Protein AF-A0A9B0T302-F1 (afdb_monomer_lite)

pLDDT: mean 78.07, std 18.91, range [27.09, 95.44]

Structure (mmCIF, N/CA/C/O backbone):
data_AF-A0A9B0T302-F1
#
_entry.id   AF-A0A9B0T302-F1
#
loop_
_atom_site.group_PDB
_atom_site.id
_atom_site.type_symbol
_atom_site.label_atom_id
_atom_site.label_alt_id
_atom_site.label_comp_id
_atom_site.label_asym_id
_atom_site.label_entity_id
_atom_site.label_seq_id
_atom_site.pdbx_PDB_ins_code
_atom_site.Cartn_x
_atom_site.Cartn_y
_atom_site.Cartn_z
_atom_site.occupancy
_atom_site.B_iso_or_equiv
_atom_site.auth_seq_id
_atom_site.auth_comp_id
_atom_site.auth_asym_id
_atom_site.auth_atom_id
_atom_site.pdbx_PDB_model_num
ATOM 1 N N . MET A 1 1 ? 2.013 -23.401 -11.636 1.00 27.09 1 MET A N 1
ATOM 2 C CA . MET A 1 1 ? 2.740 -22.479 -10.740 1.00 27.09 1 MET A CA 1
ATOM 3 C C . MET A 1 1 ? 1.789 -21.328 -10.460 1.00 27.09 1 MET A C 1
ATOM 5 O O . MET A 1 1 ? 1.645 -20.457 -11.297 1.00 27.09 1 MET A O 1
ATOM 9 N N . ILE A 1 2 ? 1.013 -21.436 -9.381 1.00 27.58 2 ILE A N 1
ATOM 10 C CA . ILE A 1 2 ? -0.042 -20.486 -8.995 1.00 27.58 2 ILE A CA 1
ATOM 11 C C . ILE A 1 2 ? 0.584 -19.652 -7.875 1.00 27.58 2 ILE A C 1
ATOM 13 O O . ILE A 1 2 ? 0.649 -20.129 -6.748 1.00 27.58 2 ILE A O 1
ATOM 17 N N . LEU A 1 3 ? 1.224 -18.523 -8.196 1.00 34.91 3 LEU A N 1
ATOM 18 C CA . LEU A 1 3 ? 2.116 -17.840 -7.239 1.00 34.91 3 LEU A CA 1
ATOM 19 C C . LEU A 1 3 ? 2.148 -16.304 -7.339 1.00 34.91 3 LEU A C 1
ATOM 21 O O . LEU A 1 3 ? 2.992 -15.696 -6.678 1.00 34.91 3 LEU A O 1
ATOM 25 N N . GLU A 1 4 ? 1.275 -15.669 -8.124 1.00 47.22 4 GLU A N 1
ATOM 26 C CA . GLU A 1 4 ? 1.375 -14.220 -8.385 1.00 47.22 4 GLU A CA 1
ATOM 27 C C . GLU A 1 4 ? 0.351 -13.360 -7.624 1.00 47.22 4 GLU A C 1
ATOM 29 O O . GLU A 1 4 ? 0.734 -12.323 -7.093 1.00 47.22 4 GLU A O 1
ATOM 34 N N . GLU A 1 5 ? -0.889 -13.808 -7.416 1.00 45.28 5 GLU A N 1
ATOM 35 C CA . GLU A 1 5 ? -1.928 -12.934 -6.833 1.00 45.28 5 GLU A CA 1
ATOM 36 C C . GLU A 1 5 ? -1.889 -12.835 -5.293 1.00 45.28 5 GLU A C 1
ATOM 38 O O . GLU A 1 5 ? -2.179 -11.794 -4.709 1.00 45.28 5 GLU A O 1
ATOM 43 N N . SER A 1 6 ? -1.459 -13.890 -4.590 1.00 52.75 6 SER A N 1
ATOM 44 C CA . SER A 1 6 ? -1.508 -13.938 -3.118 1.00 52.75 6 SER A CA 1
ATOM 45 C C . SER A 1 6 ? -0.381 -13.175 -2.410 1.00 52.75 6 SER A C 1
ATOM 47 O O . SER A 1 6 ? -0.411 -13.039 -1.187 1.00 52.75 6 SER A O 1
ATOM 49 N N . LYS A 1 7 ? 0.645 -12.709 -3.138 1.00 62.97 7 LYS A N 1
ATOM 50 C CA . LYS A 1 7 ? 1.839 -12.069 -2.548 1.00 62.97 7 LYS A CA 1
ATOM 51 C C . LYS A 1 7 ? 1.608 -10.626 -2.105 1.00 62.97 7 LYS A C 1
ATOM 53 O O . LYS A 1 7 ? 2.353 -10.143 -1.255 1.00 62.97 7 LYS A O 1
ATOM 58 N N . PHE A 1 8 ? 0.594 -9.962 -2.653 1.00 67.56 8 PHE A N 1
ATOM 59 C CA . PHE A 1 8 ? 0.293 -8.561 -2.349 1.00 67.56 8 PHE A CA 1
ATOM 60 C C . PHE A 1 8 ? -0.920 -8.379 -1.438 1.00 67.56 8 PHE A C 1
ATOM 62 O O . PHE A 1 8 ? -1.203 -7.263 -1.014 1.00 67.56 8 PHE A O 1
ATOM 69 N N . ILE A 1 9 ? -1.587 -9.473 -1.058 1.00 77.12 9 ILE A N 1
ATOM 70 C CA . ILE A 1 9 ? -2.593 -9.450 0.004 1.00 77.12 9 ILE A CA 1
ATOM 71 C C . ILE A 1 9 ? -1.856 -9.324 1.338 1.00 77.12 9 ILE A C 1
ATOM 73 O O . ILE A 1 9 ? -1.475 -10.312 1.978 1.00 77.12 9 ILE A O 1
ATOM 77 N N . VAL A 1 10 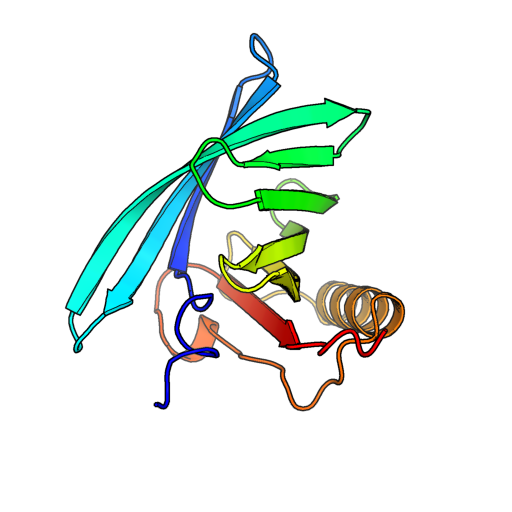? -1.630 -8.080 1.742 1.00 79.56 10 VAL A N 1
ATOM 78 C CA . VAL A 1 10 ? -1.059 -7.745 3.041 1.00 79.56 10 VAL A CA 1
ATOM 79 C C . VAL A 1 10 ? -2.156 -7.258 3.980 1.00 79.56 10 VAL A C 1
ATOM 81 O O . VAL A 1 10 ? -3.204 -6.785 3.562 1.00 79.56 10 VAL A O 1
ATOM 84 N N . TYR A 1 11 ? -1.918 -7.417 5.275 1.00 81.75 11 TYR A N 1
ATOM 85 C CA . TYR A 1 11 ? -2.794 -6.958 6.342 1.00 81.75 11 TYR A CA 1
ATOM 86 C C . TYR A 1 11 ? -2.028 -5.921 7.148 1.00 81.75 11 TYR A C 1
ATOM 88 O O . TYR A 1 11 ? -1.311 -6.251 8.102 1.00 81.75 11 TYR A O 1
ATOM 96 N N . MET A 1 12 ? -2.140 -4.669 6.726 1.00 84.81 12 MET A N 1
ATOM 97 C CA . MET A 1 12 ? -1.470 -3.526 7.314 1.00 84.81 12 MET A CA 1
ATOM 98 C C . MET A 1 12 ? -1.875 -3.377 8.779 1.00 84.81 12 MET A C 1
ATOM 100 O O . MET A 1 12 ? -3.017 -3.612 9.187 1.00 84.81 12 MET A O 1
ATOM 104 N N . ARG A 1 13 ? -0.891 -3.046 9.609 1.00 86.06 13 ARG A N 1
ATOM 105 C CA . ARG A 1 13 ? -1.063 -2.815 11.048 1.00 86.06 13 ARG A CA 1
ATOM 106 C C . ARG A 1 13 ? -0.563 -1.451 11.459 1.00 86.06 13 ARG A C 1
ATOM 108 O O . ARG A 1 13 ? -1.149 -0.828 12.335 1.00 86.06 13 ARG A O 1
ATOM 115 N N . LYS A 1 14 ? 0.537 -0.999 10.861 1.00 85.81 14 LYS A N 1
ATOM 116 C CA . LYS A 1 14 ? 1.096 0.316 11.152 1.00 85.81 14 LYS A CA 1
ATOM 117 C C . LYS A 1 14 ? 1.881 0.831 9.961 1.00 85.81 14 LYS A C 1
ATOM 119 O O . LYS A 1 14 ? 2.773 0.146 9.469 1.00 85.81 14 LYS A O 1
ATOM 124 N N . MET A 1 15 ? 1.601 2.072 9.591 1.00 87.94 15 MET A N 1
ATOM 125 C CA . MET A 1 15 ? 2.479 2.885 8.762 1.00 87.94 15 MET A CA 1
ATOM 126 C C . MET A 1 15 ? 3.042 4.005 9.627 1.00 87.94 15 MET A C 1
ATOM 128 O O . MET A 1 15 ? 2.311 4.634 10.391 1.00 87.94 15 MET A O 1
ATOM 132 N N . GLN A 1 16 ? 4.349 4.233 9.557 1.00 89.75 16 GLN A N 1
ATOM 133 C CA . GLN A 1 16 ? 4.987 5.312 10.305 1.00 89.75 16 GLN A CA 1
ATOM 134 C C . GLN A 1 16 ? 5.999 6.025 9.428 1.00 89.75 16 GLN A C 1
ATOM 136 O O . GLN A 1 16 ? 6.956 5.407 8.962 1.00 89.75 16 GLN A O 1
ATOM 141 N N . TYR A 1 17 ? 5.782 7.325 9.244 1.00 89.06 17 TYR A N 1
ATOM 142 C CA . TYR A 1 17 ? 6.695 8.213 8.545 1.00 89.06 17 TYR A CA 1
ATOM 143 C C . TYR A 1 17 ? 7.628 8.926 9.528 1.00 89.06 17 TYR A C 1
ATOM 145 O O . TYR A 1 17 ? 7.183 9.476 10.535 1.00 89.06 17 TYR A O 1
ATOM 153 N N . THR A 1 18 ? 8.914 8.958 9.197 1.00 90.00 18 THR A N 1
ATOM 154 C CA . THR A 1 18 ? 9.956 9.682 9.920 1.00 90.00 18 THR A CA 1
ATOM 155 C C . THR A 1 18 ? 10.499 10.780 9.012 1.00 90.00 18 THR A C 1
ATOM 157 O O . THR A 1 18 ? 11.186 10.513 8.025 1.00 90.00 18 THR A O 1
ATOM 160 N N . SER A 1 19 ? 10.196 12.037 9.342 1.00 85.19 19 SER A N 1
ATOM 161 C CA . SER A 1 19 ? 10.577 13.197 8.525 1.00 85.19 19 SER A CA 1
ATOM 162 C C . SER A 1 19 ? 12.086 13.429 8.468 1.00 85.19 19 SER A C 1
ATOM 164 O O . SER A 1 19 ? 12.590 13.794 7.412 1.00 85.19 19 SER A O 1
ATOM 166 N N . TYR A 1 20 ? 12.805 13.153 9.561 1.00 84.25 20 TYR A N 1
ATOM 167 C CA . TYR A 1 20 ? 14.253 13.367 9.676 1.00 84.25 20 TYR A CA 1
ATOM 168 C C . TYR A 1 20 ? 15.070 12.668 8.577 1.00 84.25 20 TYR A C 1
ATOM 170 O O . TYR A 1 20 ? 16.019 13.239 8.051 1.00 84.25 20 TYR A O 1
ATOM 178 N N . ASN A 1 21 ? 14.693 11.444 8.203 1.00 84.69 21 ASN A N 1
ATOM 179 C CA . ASN A 1 21 ? 15.379 10.650 7.178 1.00 84.69 21 ASN A CA 1
ATOM 180 C C . ASN A 1 21 ? 14.490 10.330 5.962 1.00 84.69 21 ASN A C 1
ATOM 182 O O . ASN A 1 21 ? 14.894 9.548 5.097 1.00 84.69 21 ASN A O 1
ATOM 186 N N . GLY A 1 22 ? 13.295 10.926 5.893 1.00 89.44 22 GLY A N 1
ATOM 187 C CA . GLY A 1 22 ? 12.334 10.725 4.813 1.00 89.44 22 GLY A CA 1
ATOM 188 C C . GLY A 1 22 ? 11.889 9.271 4.655 1.00 89.44 22 GLY A C 1
ATOM 189 O O . GLY A 1 22 ? 11.675 8.832 3.529 1.00 89.44 22 GLY A O 1
ATOM 190 N N . LEU A 1 23 ? 11.787 8.509 5.743 1.00 92.81 23 LEU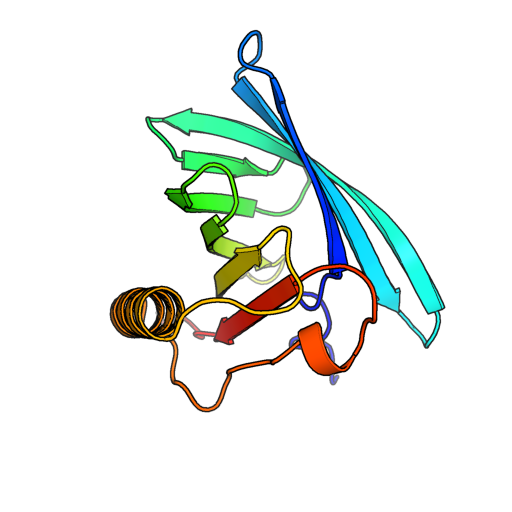 A N 1
ATOM 191 C CA . LEU A 1 23 ? 11.559 7.065 5.699 1.00 92.81 23 LEU A CA 1
ATOM 192 C C . LEU A 1 23 ? 10.130 6.716 6.137 1.00 92.81 23 LEU A C 1
ATOM 194 O O . LEU A 1 23 ? 9.660 7.218 7.153 1.00 92.81 23 LEU A O 1
ATOM 198 N N . ILE A 1 24 ? 9.447 5.839 5.401 1.00 91.44 24 ILE A N 1
ATOM 199 C CA . ILE A 1 24 ? 8.200 5.190 5.831 1.00 91.44 24 ILE A CA 1
ATOM 200 C C . ILE A 1 24 ? 8.517 3.748 6.208 1.00 91.44 24 ILE A C 1
ATOM 202 O O . ILE A 1 24 ? 9.169 3.037 5.446 1.00 91.44 24 ILE A O 1
ATOM 206 N N . SER A 1 25 ? 8.040 3.312 7.369 1.00 91.31 25 SER A N 1
ATOM 207 C CA . SER A 1 25 ? 7.995 1.898 7.743 1.00 91.31 25 SER A CA 1
ATOM 208 C C . SER A 1 25 ? 6.575 1.360 7.609 1.00 91.31 25 SER A C 1
ATOM 210 O O . SER A 1 25 ? 5.620 2.033 8.002 1.00 91.31 25 SER A O 1
ATOM 212 N N . PHE A 1 26 ? 6.459 0.147 7.080 1.00 89.38 26 PHE A N 1
ATOM 213 C CA . PHE A 1 26 ? 5.209 -0.588 6.936 1.00 89.38 26 PHE A CA 1
ATOM 214 C C . PHE A 1 26 ? 5.308 -1.856 7.773 1.00 89.38 26 PHE A C 1
ATOM 216 O O . PHE A 1 26 ? 6.206 -2.669 7.566 1.00 89.38 26 PHE A O 1
ATOM 223 N N . ASN A 1 27 ? 4.397 -2.028 8.721 1.00 87.94 27 ASN A N 1
ATOM 224 C CA . ASN A 1 27 ? 4.255 -3.241 9.515 1.00 87.94 27 ASN A CA 1
ATOM 225 C C . ASN A 1 27 ? 2.942 -3.908 9.130 1.00 87.94 27 ASN A C 1
ATOM 227 O O . ASN A 1 27 ? 1.875 -3.310 9.290 1.00 87.94 27 ASN A O 1
ATOM 231 N N . TYR A 1 28 ? 3.033 -5.133 8.631 1.00 86.00 28 TYR A N 1
ATOM 232 C CA . TYR A 1 28 ? 1.899 -5.877 8.107 1.00 86.00 28 TYR A CA 1
ATOM 233 C C . TYR A 1 28 ? 2.078 -7.379 8.331 1.00 86.00 28 TYR A C 1
ATOM 235 O O . TYR A 1 28 ? 3.179 -7.873 8.599 1.00 86.00 28 TYR A O 1
ATOM 243 N N . TYR A 1 29 ? 0.973 -8.107 8.213 1.00 85.12 29 TYR A N 1
ATOM 244 C CA . TYR A 1 29 ? 0.985 -9.559 8.068 1.00 85.12 29 TYR A CA 1
ATOM 245 C C . TYR A 1 29 ? 0.745 -9.940 6.614 1.00 85.12 29 TYR A C 1
ATOM 247 O O . TYR A 1 29 ? 0.115 -9.197 5.872 1.00 85.12 29 TYR A O 1
ATOM 255 N N . PHE A 1 30 ? 1.209 -11.112 6.217 1.00 82.31 30 PHE A N 1
ATOM 256 C CA . PHE A 1 30 ? 0.804 -11.769 4.978 1.00 82.31 30 PHE A CA 1
ATOM 257 C C . PHE A 1 30 ? 0.581 -13.250 5.282 1.00 82.31 30 PHE A C 1
ATOM 259 O O . PHE A 1 30 ? 1.145 -13.773 6.249 1.00 82.31 30 PHE A O 1
ATOM 266 N N . LYS A 1 31 ? -0.276 -13.913 4.504 1.00 78.56 31 LYS A N 1
ATOM 267 C CA . LYS A 1 31 ? -0.519 -15.350 4.662 1.00 78.56 31 LYS A CA 1
ATOM 268 C C . LYS A 1 31 ? 0.403 -16.134 3.738 1.00 78.56 31 LYS A C 1
ATOM 270 O 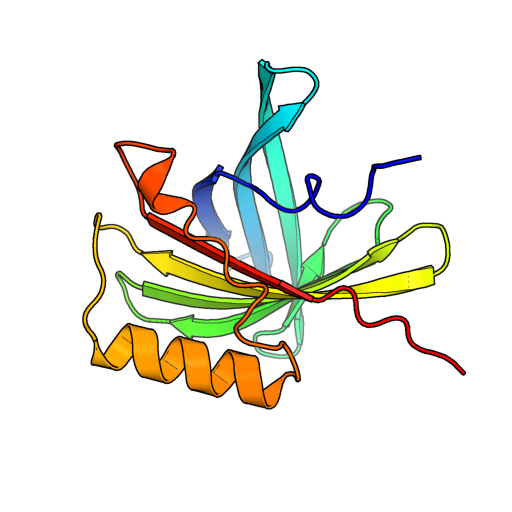O . LYS A 1 31 ? 0.444 -15.868 2.540 1.00 78.56 31 LYS A O 1
ATOM 275 N N . TYR A 1 32 ? 1.115 -17.105 4.291 1.00 79.81 32 TYR A N 1
ATOM 276 C CA . TYR A 1 32 ? 1.937 -18.047 3.542 1.00 79.81 32 TYR A CA 1
ATOM 277 C C . TYR A 1 32 ? 1.719 -19.438 4.120 1.00 79.81 32 TYR A C 1
ATOM 279 O O . TYR A 1 32 ? 1.857 -19.620 5.324 1.00 79.81 32 TYR A O 1
ATOM 287 N N . ASP A 1 33 ? 1.334 -20.386 3.267 1.00 83.75 33 ASP A N 1
ATOM 288 C CA . ASP A 1 33 ? 1.033 -21.766 3.668 1.00 83.75 33 ASP A CA 1
ATOM 289 C C . ASP A 1 33 ? 0.024 -21.866 4.835 1.00 83.75 33 ASP A C 1
ATOM 291 O O . ASP A 1 33 ? 0.195 -22.601 5.799 1.00 83.75 33 ASP A O 1
ATOM 295 N N . GLY A 1 34 ? -1.024 -21.034 4.789 1.00 80.38 34 GLY A N 1
ATOM 296 C CA . GLY A 1 34 ? -2.050 -20.960 5.838 1.00 80.38 34 GLY A CA 1
ATOM 297 C C . GLY A 1 34 ? -1.639 -20.198 7.106 1.00 80.38 34 GLY A C 1
ATOM 298 O O . GLY A 1 34 ? -2.510 -19.840 7.900 1.00 80.38 34 GLY A O 1
ATOM 299 N N . GLU A 1 35 ? -0.359 -19.865 7.275 1.00 82.38 35 GLU A N 1
ATOM 300 C CA . GLU A 1 35 ? 0.153 -19.150 8.444 1.00 82.38 35 GLU A CA 1
ATOM 301 C C . GLU A 1 35 ? 0.247 -17.635 8.222 1.00 82.38 35 GLU A C 1
ATOM 303 O O . GLU A 1 35 ? 0.625 -17.154 7.153 1.00 82.38 35 GLU A O 1
ATOM 308 N N . CYS A 1 36 ? -0.061 -16.856 9.263 1.00 84.44 36 CYS A N 1
ATOM 309 C CA . CYS A 1 36 ? 0.107 -15.403 9.260 1.00 84.44 36 CYS A CA 1
ATOM 310 C C . CYS A 1 36 ? 1.531 -15.028 9.685 1.00 84.44 36 CYS A C 1
ATOM 312 O O . CYS A 1 36 ? 1.880 -15.097 10.864 1.00 84.44 36 CYS A O 1
ATOM 314 N N . LEU A 1 37 ? 2.335 -14.539 8.745 1.00 84.88 37 LEU A N 1
ATOM 315 C CA . LEU A 1 37 ? 3.713 -14.128 8.994 1.00 84.88 37 LEU A CA 1
ATOM 316 C C . LEU A 1 37 ? 3.820 -12.605 9.088 1.00 84.88 37 LEU A C 1
ATOM 318 O O . LEU A 1 37 ? 3.325 -11.879 8.226 1.00 84.88 37 LEU A O 1
ATOM 322 N N . ARG A 1 38 ? 4.501 -12.102 10.125 1.00 88.06 38 ARG A N 1
ATOM 323 C CA . ARG A 1 38 ? 4.754 -10.661 10.296 1.00 88.06 38 ARG A CA 1
ATOM 324 C C . ARG A 1 38 ? 5.926 -10.198 9.429 1.00 88.06 38 ARG A C 1
ATOM 326 O O . ARG A 1 38 ? 6.960 -10.875 9.345 1.00 88.06 38 ARG A O 1
ATOM 333 N N . ARG A 1 39 ? 5.807 -9.004 8.847 1.00 87.62 39 ARG A N 1
ATOM 334 C CA . ARG A 1 39 ? 6.888 -8.307 8.138 1.00 87.62 39 ARG A CA 1
ATOM 335 C C . ARG A 1 39 ? 6.949 -6.841 8.522 1.00 87.62 39 ARG A C 1
ATOM 337 O O . ARG A 1 39 ? 5.954 -6.227 8.897 1.00 87.62 39 ARG A O 1
ATOM 344 N N . ILE A 1 40 ? 8.160 -6.308 8.425 1.00 88.75 40 ILE A N 1
ATOM 345 C CA . ILE A 1 40 ? 8.418 -4.877 8.453 1.00 88.75 40 ILE A CA 1
ATOM 346 C C . ILE A 1 40 ? 9.198 -4.562 7.183 1.00 88.75 40 ILE A C 1
ATOM 348 O O . ILE A 1 40 ? 10.252 -5.156 6.957 1.00 88.75 40 ILE A O 1
ATOM 352 N N . SER A 1 41 ? 8.672 -3.665 6.356 1.00 88.69 41 SER A N 1
ATOM 353 C CA . SER A 1 41 ? 9.387 -3.115 5.208 1.00 88.69 41 SER A CA 1
ATOM 354 C C . SER A 1 41 ? 9.586 -1.616 5.377 1.00 88.69 41 SER A C 1
ATOM 356 O O . SER A 1 41 ? 8.942 -0.963 6.204 1.00 88.69 41 SER A O 1
ATOM 358 N N . TYR A 1 42 ? 10.509 -1.072 4.595 1.00 90.06 42 TYR A N 1
ATOM 359 C CA . TYR A 1 42 ? 10.865 0.334 4.636 1.00 90.06 42 TYR A CA 1
ATOM 360 C C . TYR A 1 42 ? 10.876 0.898 3.222 1.00 90.06 42 TYR A C 1
ATOM 362 O O . TYR A 1 42 ? 11.295 0.215 2.289 1.00 90.06 42 TYR A O 1
ATOM 370 N N . ALA A 1 43 ? 10.462 2.151 3.070 1.00 91.50 43 ALA A N 1
ATOM 371 C CA . ALA A 1 43 ? 10.620 2.910 1.839 1.00 91.50 43 ALA A CA 1
ATOM 372 C C . ALA A 1 43 ? 11.204 4.289 2.146 1.00 91.50 43 ALA A C 1
ATOM 374 O O . ALA A 1 43 ? 10.868 4.911 3.155 1.00 91.50 43 ALA A O 1
ATOM 375 N N . LYS A 1 44 ? 12.088 4.774 1.277 1.00 93.44 44 LYS A N 1
ATOM 376 C CA . LYS A 1 44 ? 12.733 6.080 1.402 1.00 93.44 44 LYS A CA 1
ATOM 377 C C . LYS A 1 44 ? 12.150 7.048 0.386 1.00 93.44 44 LYS A C 1
ATOM 379 O O . LYS A 1 44 ? 11.970 6.697 -0.777 1.00 93.44 44 LYS A O 1
ATOM 384 N N . ARG A 1 45 ? 11.879 8.276 0.821 1.00 93.06 45 ARG A N 1
ATOM 385 C CA . ARG A 1 45 ? 11.437 9.365 -0.049 1.00 93.06 45 ARG A CA 1
ATOM 386 C C . ARG A 1 45 ? 12.495 9.609 -1.121 1.00 93.06 45 ARG A C 1
ATOM 388 O O . ARG A 1 45 ? 13.674 9.766 -0.804 1.00 93.06 45 ARG A O 1
ATOM 395 N N . HIS A 1 46 ? 12.053 9.649 -2.369 1.00 89.56 46 HIS A N 1
ATOM 396 C CA . HIS A 1 46 ? 12.890 9.961 -3.519 1.00 89.56 46 HIS A CA 1
ATOM 397 C C . HIS A 1 46 ? 12.663 11.409 -3.958 1.00 89.56 46 HIS A C 1
ATOM 399 O O . HIS A 1 46 ? 13.536 12.252 -3.778 1.00 89.56 46 HIS A O 1
ATOM 405 N N . THR A 1 47 ? 11.458 11.724 -4.439 1.00 88.06 47 THR A N 1
ATOM 406 C CA . THR A 1 47 ? 11.072 13.061 -4.918 1.00 88.06 47 THR A CA 1
ATOM 407 C C . THR A 1 47 ? 9.602 13.327 -4.617 1.00 88.06 47 THR A C 1
ATOM 409 O O . THR A 1 47 ? 8.764 12.455 -4.837 1.00 88.06 47 THR A O 1
ATOM 412 N N . GLY A 1 48 ? 9.258 14.525 -4.134 1.00 86.81 48 GLY A N 1
ATOM 413 C CA . GLY A 1 48 ? 7.870 14.857 -3.790 1.00 86.81 48 GLY A CA 1
ATOM 414 C C . GLY A 1 48 ? 7.272 13.851 -2.797 1.00 86.81 48 GLY A C 1
ATOM 415 O O . GLY A 1 48 ? 7.865 13.587 -1.749 1.00 86.81 48 GLY A O 1
ATOM 416 N N . ASN A 1 49 ? 6.114 13.280 -3.132 1.00 84.81 49 ASN A N 1
ATOM 417 C CA . ASN A 1 49 ? 5.426 12.211 -2.394 1.00 84.81 49 ASN A CA 1
ATOM 418 C C . ASN A 1 49 ? 5.774 10.790 -2.886 1.00 84.81 49 ASN A C 1
ATOM 420 O O . ASN A 1 49 ? 5.066 9.848 -2.548 1.00 84.81 49 ASN A O 1
ATOM 424 N N . TYR A 1 50 ? 6.835 10.615 -3.673 1.00 88.81 50 TYR A N 1
ATOM 425 C CA . TYR A 1 50 ? 7.252 9.312 -4.186 1.00 88.81 50 TYR A CA 1
ATOM 426 C C . TYR A 1 50 ? 8.290 8.648 -3.276 1.00 88.81 50 TYR A C 1
ATOM 428 O O . TYR A 1 50 ? 9.277 9.280 -2.880 1.00 88.81 50 TYR A O 1
ATOM 436 N N . PHE A 1 51 ? 8.088 7.367 -2.973 1.00 90.62 51 PHE A N 1
ATOM 437 C CA . PHE A 1 51 ? 8.946 6.565 -2.105 1.00 90.62 51 PHE A CA 1
ATOM 438 C C . PHE A 1 51 ? 9.427 5.305 -2.829 1.00 90.62 51 PHE A C 1
ATOM 440 O O . PHE A 1 51 ? 8.671 4.685 -3.571 1.00 90.62 51 PHE A O 1
ATOM 447 N N . ILE A 1 52 ? 10.678 4.913 -2.584 1.00 90.62 52 ILE A N 1
ATOM 448 C CA . ILE A 1 52 ? 11.300 3.703 -3.136 1.00 90.62 52 ILE A CA 1
ATOM 449 C C . ILE A 1 52 ? 11.558 2.727 -1.989 1.00 90.62 52 ILE A C 1
ATOM 451 O O . ILE A 1 52 ? 12.156 3.098 -0.975 1.00 90.62 52 ILE A O 1
ATOM 455 N N . GLY A 1 53 ? 11.093 1.491 -2.140 1.00 86.94 53 GLY A N 1
ATOM 456 C CA . GLY A 1 53 ? 11.313 0.404 -1.198 1.00 86.94 53 GLY A CA 1
ATOM 457 C C . GLY A 1 53 ? 12.798 0.106 -1.011 1.00 86.94 53 GLY A C 1
ATOM 458 O O . GLY A 1 53 ? 13.584 0.129 -1.953 1.00 86.94 53 GLY A O 1
ATOM 459 N N . ILE A 1 54 ? 13.185 -0.176 0.227 1.00 80.12 54 ILE A N 1
ATOM 460 C CA . ILE A 1 54 ? 14.541 -0.583 0.582 1.00 80.12 54 ILE A CA 1
ATOM 461 C C . ILE A 1 54 ? 14.583 -2.114 0.565 1.00 80.12 54 ILE A C 1
ATOM 463 O O . ILE A 1 54 ? 13.908 -2.760 1.368 1.00 80.12 54 ILE A O 1
ATOM 467 N N . GLY A 1 55 ? 15.365 -2.697 -0.342 1.00 72.44 55 GLY A N 1
ATOM 468 C CA . GLY A 1 55 ? 15.499 -4.147 -0.490 1.00 72.44 55 GLY A CA 1
ATOM 469 C C . GLY A 1 55 ? 15.954 -4.548 -1.892 1.00 72.44 55 GLY A C 1
ATOM 470 O O . GLY A 1 55 ? 16.389 -3.708 -2.672 1.00 72.44 55 GLY A O 1
ATOM 471 N N . THR A 1 56 ? 15.858 -5.841 -2.203 1.00 59.97 56 THR A N 1
ATOM 472 C CA . THR A 1 56 ? 16.269 -6.419 -3.498 1.00 59.97 56 THR A CA 1
ATOM 473 C C . THR A 1 56 ? 15.195 -6.340 -4.582 1.00 59.97 56 THR A C 1
ATOM 475 O O . THR A 1 56 ? 15.465 -6.689 -5.725 1.00 59.97 56 THR A O 1
ATOM 478 N N . LEU A 1 57 ? 13.977 -5.928 -4.228 1.00 67.06 57 LEU A N 1
ATOM 479 C CA . LEU A 1 57 ? 12.864 -5.757 -5.158 1.00 67.06 57 LEU A CA 1
ATOM 480 C C . LEU A 1 57 ? 12.625 -4.269 -5.405 1.00 67.06 57 LEU A C 1
ATOM 482 O O . LEU A 1 57 ? 12.643 -3.470 -4.464 1.00 67.06 57 LEU A O 1
ATOM 486 N N . ASN A 1 58 ? 12.356 -3.922 -6.662 1.00 80.19 58 ASN A N 1
ATOM 487 C CA . ASN A 1 58 ? 12.022 -2.560 -7.055 1.00 80.19 58 ASN A CA 1
ATOM 488 C C . ASN A 1 58 ? 10.557 -2.305 -6.713 1.00 80.19 58 ASN A C 1
ATOM 490 O O . ASN A 1 58 ? 9.648 -2.675 -7.453 1.00 80.19 58 ASN A O 1
ATOM 494 N N . ASN A 1 59 ? 10.350 -1.703 -5.548 1.00 86.56 59 ASN A N 1
ATOM 495 C CA . ASN A 1 59 ? 9.036 -1.333 -5.055 1.00 86.56 59 ASN A CA 1
ATOM 496 C C . ASN A 1 59 ? 8.928 0.179 -5.008 1.00 86.56 59 ASN A C 1
ATOM 498 O O . ASN A 1 59 ? 9.833 0.858 -4.519 1.00 86.56 59 ASN A O 1
ATOM 502 N N . TYR A 1 60 ? 7.798 0.699 -5.449 1.00 90.88 60 TYR A N 1
ATOM 503 C CA . TYR A 1 60 ? 7.513 2.118 -5.429 1.00 90.88 60 TYR A CA 1
ATOM 504 C C . TYR A 1 60 ? 6.187 2.361 -4.741 1.00 90.88 60 TYR A C 1
ATOM 506 O O . TYR A 1 60 ? 5.237 1.611 -4.935 1.00 90.88 60 TYR A O 1
ATOM 514 N N . PHE A 1 61 ? 6.128 3.413 -3.936 1.00 91.50 61 PHE A N 1
ATOM 515 C CA . PHE A 1 61 ? 4.946 3.773 -3.173 1.00 91.50 61 PHE A CA 1
ATOM 516 C C . PHE A 1 61 ? 4.655 5.260 -3.335 1.00 91.50 61 PHE A C 1
ATOM 518 O O . PHE A 1 61 ? 5.534 6.107 -3.145 1.00 91.50 61 PHE A O 1
ATOM 525 N N . LYS A 1 62 ? 3.410 5.579 -3.684 1.00 94.06 62 LYS A N 1
ATOM 526 C CA . LYS A 1 62 ? 2.942 6.942 -3.926 1.00 94.06 62 LYS A CA 1
ATOM 527 C C . LYS A 1 62 ? 1.574 7.144 -3.267 1.00 94.06 62 LYS A C 1
ATOM 529 O O . LYS A 1 62 ? 0.573 6.692 -3.820 1.00 94.06 62 LYS A O 1
ATOM 534 N N . PRO A 1 63 ? 1.493 7.864 -2.136 1.00 92.94 63 PRO A N 1
ATOM 535 C CA . PRO A 1 63 ? 0.220 8.348 -1.613 1.00 92.94 63 PRO A CA 1
ATOM 536 C C . PRO A 1 63 ? -0.433 9.284 -2.634 1.00 92.94 63 PRO A C 1
ATOM 538 O O . PRO A 1 63 ? 0.183 10.269 -3.046 1.00 92.94 63 PRO A O 1
ATOM 541 N N . MET A 1 64 ? -1.656 8.972 -3.051 1.00 93.75 64 MET A N 1
ATOM 542 C CA . MET A 1 64 ? -2.442 9.764 -4.005 1.00 93.75 64 MET A CA 1
ATOM 543 C C . MET A 1 64 ? -3.432 10.679 -3.284 1.00 93.75 64 MET A C 1
ATOM 545 O O . MET A 1 64 ? -3.593 11.831 -3.673 1.00 93.75 64 MET A O 1
ATOM 549 N N . TYR A 1 65 ? -4.011 10.186 -2.190 1.00 93.50 65 TYR A N 1
ATOM 550 C CA . TYR A 1 65 ? -4.895 10.924 -1.296 1.00 93.50 65 TYR A CA 1
ATOM 551 C C . TYR A 1 65 ? -4.597 10.529 0.150 1.00 93.50 65 TYR A C 1
ATOM 553 O O . TYR A 1 65 ? -4.298 9.366 0.427 1.00 93.50 65 TYR A O 1
ATOM 561 N N . MET A 1 66 ? -4.646 11.487 1.075 1.00 91.19 66 MET A N 1
ATOM 562 C CA . MET A 1 66 ? -4.391 11.225 2.489 1.00 91.19 66 MET A CA 1
ATOM 563 C C . MET A 1 66 ? -5.100 12.247 3.376 1.00 91.19 66 MET A C 1
ATOM 565 O O . MET A 1 66 ? -4.955 13.454 3.181 1.00 91.19 66 MET A O 1
ATOM 569 N N . THR A 1 67 ? -5.800 11.745 4.384 1.00 91.12 67 THR A N 1
ATOM 570 C CA . THR A 1 67 ? -6.304 12.498 5.536 1.00 91.12 67 THR A CA 1
ATOM 571 C C . THR A 1 67 ? -5.696 11.924 6.814 1.00 91.12 67 THR A C 1
ATOM 573 O O . THR A 1 67 ? -4.786 11.095 6.769 1.00 91.12 67 THR A O 1
ATOM 576 N N . GLU A 1 68 ? -6.180 12.367 7.972 1.00 87.06 68 GLU A N 1
ATOM 577 C CA . GLU A 1 68 ? -5.805 11.761 9.245 1.00 87.06 68 GLU A CA 1
ATOM 578 C C . GLU A 1 68 ? -6.234 10.284 9.343 1.00 87.06 68 GLU A C 1
ATOM 580 O O . GLU A 1 68 ? -5.522 9.497 9.969 1.00 87.06 68 GLU A O 1
ATOM 585 N N . ASP A 1 69 ? -7.342 9.896 8.702 1.00 87.06 69 ASP A N 1
ATOM 586 C CA . ASP A 1 69 ? -7.983 8.589 8.906 1.00 87.06 69 ASP A CA 1
ATOM 587 C C . ASP A 1 69 ? -7.982 7.682 7.678 1.00 87.06 69 ASP A C 1
ATOM 589 O O . ASP A 1 69 ? -8.195 6.478 7.823 1.00 87.06 69 ASP A O 1
ATOM 593 N N . VAL A 1 70 ? -7.724 8.237 6.491 1.00 90.44 70 VAL A N 1
ATOM 594 C CA . VAL A 1 70 ? -7.792 7.530 5.209 1.00 90.44 70 VAL A CA 1
ATOM 595 C C . VAL A 1 70 ? -6.544 7.797 4.375 1.00 90.44 70 VAL A C 1
ATOM 597 O O . VAL A 1 70 ? -6.037 8.917 4.327 1.00 90.44 70 VAL A O 1
ATOM 600 N N . MET A 1 71 ? -6.079 6.781 3.653 1.00 92.31 71 MET A N 1
ATOM 601 C CA . MET A 1 71 ? -5.056 6.916 2.622 1.00 92.31 71 MET A CA 1
ATOM 602 C C . MET A 1 71 ? -5.425 6.089 1.395 1.00 92.31 71 MET A C 1
ATOM 604 O O . MET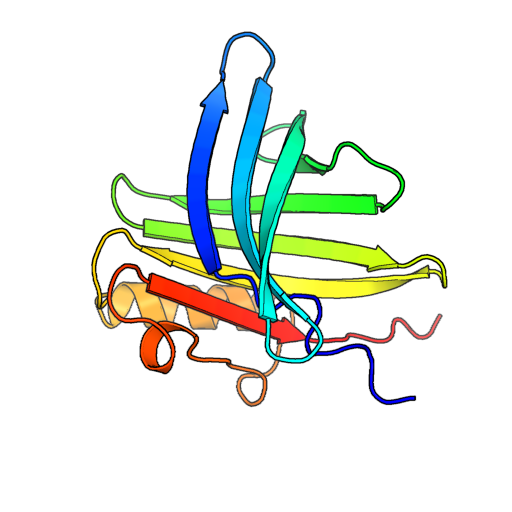 A 1 71 ? -5.724 4.908 1.524 1.00 92.31 71 MET A O 1
ATOM 608 N N . ILE A 1 72 ? -5.317 6.691 0.211 1.00 93.44 72 ILE A N 1
ATOM 609 C CA . ILE A 1 72 ? -5.302 5.972 -1.066 1.00 93.44 72 ILE A CA 1
ATOM 610 C C . ILE A 1 72 ? -3.888 6.064 -1.625 1.00 93.44 72 ILE A C 1
ATOM 612 O O . ILE A 1 72 ? -3.332 7.163 -1.738 1.00 93.44 72 ILE A O 1
ATOM 616 N N . ALA A 1 73 ? -3.295 4.932 -1.980 1.00 92.12 73 ALA A N 1
ATOM 617 C CA . ALA A 1 73 ? -1.934 4.870 -2.487 1.00 92.12 73 ALA A CA 1
ATOM 618 C C . ALA A 1 73 ? -1.824 3.990 -3.731 1.00 92.12 73 ALA A C 1
ATOM 620 O O . ALA A 1 73 ? -2.584 3.046 -3.912 1.00 92.12 73 ALA A O 1
ATOM 621 N N . LEU A 1 74 ? -0.844 4.315 -4.571 1.00 91.75 74 LEU A N 1
ATOM 622 C CA . LEU A 1 74 ? -0.364 3.455 -5.641 1.00 91.75 74 LEU A CA 1
ATOM 623 C C . LEU A 1 74 ? 0.922 2.773 -5.180 1.00 91.75 74 LEU A C 1
ATOM 625 O O . LEU A 1 74 ? 1.876 3.438 -4.761 1.00 91.75 74 LEU A O 1
ATOM 629 N N . TYR A 1 75 ? 0.948 1.458 -5.313 1.00 88.44 75 TYR A N 1
ATOM 630 C CA . TYR A 1 75 ? 2.114 0.618 -5.158 1.00 88.44 75 TYR A CA 1
ATOM 631 C C . TYR A 1 75 ? 2.471 -0.012 -6.505 1.00 88.44 75 TYR A C 1
ATOM 633 O O . TYR A 1 75 ? 1.614 -0.553 -7.201 1.00 88.44 75 TYR A O 1
ATOM 641 N N . ILE A 1 76 ? 3.741 0.086 -6.886 1.00 89.31 76 ILE A N 1
ATOM 642 C CA . ILE A 1 76 ? 4.266 -0.491 -8.125 1.00 89.31 76 ILE A CA 1
ATOM 643 C C . ILE A 1 76 ? 5.369 -1.463 -7.733 1.00 89.31 76 ILE A C 1
ATOM 645 O O . ILE A 1 76 ? 6.339 -1.065 -7.083 1.00 89.31 76 ILE A O 1
ATOM 649 N N . ASN A 1 77 ? 5.229 -2.723 -8.122 1.00 85.62 77 ASN A N 1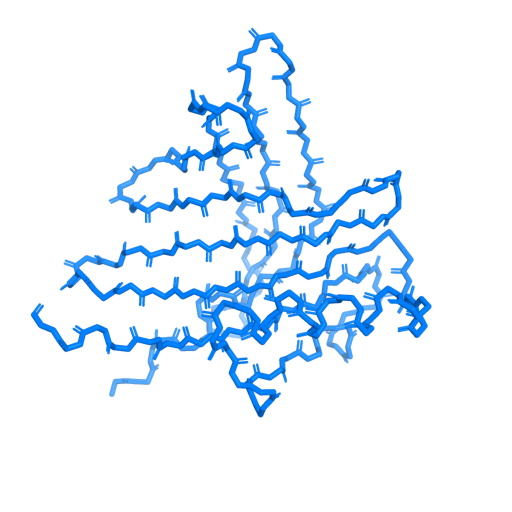
ATOM 650 C CA . ASN A 1 77 ? 6.254 -3.741 -7.930 1.00 85.62 77 ASN A CA 1
ATOM 651 C C . ASN A 1 77 ? 6.813 -4.164 -9.282 1.00 85.62 77 ASN A C 1
ATOM 653 O O . ASN A 1 77 ? 6.046 -4.419 -10.202 1.00 85.62 77 ASN A O 1
ATOM 657 N N . VAL A 1 78 ? 8.134 -4.283 -9.373 1.00 84.62 78 VAL A N 1
ATOM 658 C CA . VAL A 1 78 ? 8.790 -5.020 -10.453 1.00 84.62 78 VAL A CA 1
ATOM 659 C C . VAL A 1 78 ? 9.422 -6.262 -9.843 1.00 84.62 78 VAL A C 1
ATOM 661 O O . VAL A 1 78 ? 10.244 -6.159 -8.921 1.00 84.62 78 VAL A O 1
ATOM 664 N N . ASP A 1 79 ? 9.003 -7.432 -10.314 1.00 79.62 79 ASP A N 1
ATOM 665 C CA . ASP A 1 79 ? 9.526 -8.704 -9.830 1.00 79.62 79 ASP A CA 1
ATOM 666 C C . ASP A 1 79 ? 10.903 -9.036 -10.431 1.00 79.62 79 ASP A C 1
ATOM 668 O O . ASP A 1 79 ? 11.489 -8.275 -11.205 1.00 79.62 79 ASP A O 1
ATOM 672 N N . VAL A 1 80 ? 11.459 -10.187 -10.046 1.00 81.00 80 VAL A N 1
ATOM 673 C CA . VAL A 1 80 ? 12.791 -10.611 -10.507 1.00 81.00 80 VAL A CA 1
ATOM 674 C C . VAL A 1 80 ? 12.809 -11.033 -11.982 1.00 81.00 80 VAL A C 1
ATOM 676 O O . VAL A 1 80 ? 13.886 -11.156 -12.560 1.00 81.00 80 VAL A O 1
ATOM 679 N N . GLN A 1 81 ? 11.640 -11.259 -12.587 1.00 82.94 81 GLN A N 1
ATOM 680 C CA . GLN A 1 81 ? 11.457 -11.516 -14.014 1.00 82.94 81 GLN A CA 1
ATOM 681 C C . GLN A 1 81 ? 11.232 -10.220 -14.813 1.00 82.94 81 GLN A C 1
ATOM 683 O O . GLN A 1 81 ? 11.195 -10.270 -16.042 1.00 82.94 81 GLN A O 1
ATOM 688 N N . GLY A 1 82 ? 11.120 -9.069 -14.143 1.00 82.19 82 GLY A N 1
ATOM 689 C CA . GLY A 1 82 ? 10.846 -7.777 -14.767 1.00 82.19 82 GLY A CA 1
ATOM 690 C C . GLY A 1 82 ? 9.359 -7.502 -15.002 1.00 82.19 82 GLY A C 1
ATOM 691 O O . GLY A 1 82 ? 9.027 -6.495 -15.627 1.00 82.19 82 GLY A O 1
ATOM 692 N N . VAL A 1 83 ? 8.454 -8.354 -14.509 1.00 82.94 83 VAL A N 1
ATOM 693 C CA . VAL A 1 83 ? 7.010 -8.116 -14.609 1.00 82.94 83 VAL A CA 1
ATOM 694 C C . VAL A 1 83 ? 6.639 -6.984 -13.660 1.00 82.94 83 VAL A C 1
ATOM 696 O O . VAL A 1 83 ? 6.968 -7.014 -12.474 1.00 82.94 83 VAL A O 1
ATOM 699 N N . THR A 1 84 ? 5.950 -5.976 -14.194 1.00 85.44 84 THR A N 1
ATOM 700 C CA . THR A 1 84 ? 5.470 -4.831 -13.418 1.00 85.44 84 THR A CA 1
ATOM 701 C C . THR A 1 84 ? 4.024 -5.062 -12.989 1.00 85.44 84 THR A C 1
ATOM 703 O O . THR A 1 84 ? 3.168 -5.330 -13.821 1.00 85.44 84 THR A O 1
ATOM 706 N N . SER A 1 85 ? 3.741 -4.941 -11.696 1.00 84.94 85 SER A N 1
ATOM 707 C CA . SER A 1 85 ? 2.385 -4.985 -11.137 1.00 84.94 85 SER A CA 1
ATOM 708 C C . SER A 1 85 ? 2.007 -3.622 -10.570 1.00 84.94 85 SER A C 1
ATOM 710 O O . SER A 1 85 ? 2.800 -3.011 -9.845 1.00 84.94 85 SER A O 1
ATOM 712 N N . TYR A 1 86 ? 0.789 -3.172 -10.873 1.00 88.19 86 TYR A N 1
ATOM 713 C CA . TYR A 1 86 ? 0.206 -1.941 -10.346 1.00 88.19 86 TYR A CA 1
ATOM 714 C C . TYR A 1 86 ? -0.875 -2.303 -9.335 1.00 88.19 86 TYR A C 1
ATOM 716 O O . TYR A 1 86 ? -1.724 -3.157 -9.583 1.00 88.19 86 TYR A O 1
ATOM 724 N N . ILE A 1 87 ? -0.820 -1.674 -8.166 1.00 86.56 87 ILE A N 1
ATOM 725 C CA . ILE A 1 87 ? -1.685 -2.011 -7.039 1.00 86.56 87 ILE A CA 1
ATOM 726 C C . ILE A 1 87 ? -2.167 -0.711 -6.420 1.00 86.56 87 ILE A C 1
ATOM 728 O O . ILE A 1 87 ? -1.358 0.115 -5.998 1.00 86.56 87 ILE A O 1
ATOM 732 N N . THR A 1 88 ? -3.476 -0.510 -6.366 1.00 90.12 88 THR A N 1
ATOM 733 C CA . THR A 1 88 ? -4.067 0.620 -5.654 1.00 90.12 88 THR A CA 1
ATOM 734 C C . THR A 1 88 ? -4.636 0.135 -4.333 1.00 90.12 88 THR A C 1
ATOM 736 O O . THR A 1 88 ? -5.393 -0.831 -4.263 1.00 90.12 88 THR A O 1
ATOM 739 N N . GLU A 1 89 ? -4.288 0.815 -3.251 1.00 88.94 89 GLU A N 1
ATOM 740 C CA . GLU A 1 89 ? -4.685 0.418 -1.902 1.00 88.94 89 GLU A CA 1
ATOM 741 C C . GLU A 1 89 ? -5.405 1.563 -1.204 1.00 88.94 89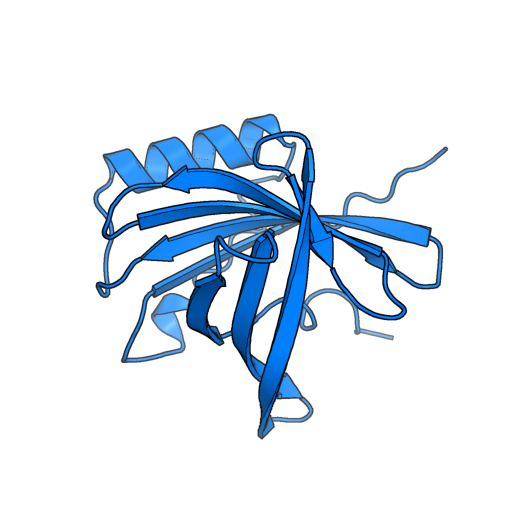 GLU A C 1
ATOM 743 O O . GLU A 1 89 ? -4.955 2.709 -1.252 1.00 88.94 89 GLU A O 1
ATOM 748 N N . LEU A 1 90 ? -6.509 1.234 -0.539 1.00 90.62 90 LEU A N 1
ATOM 749 C CA . LEU A 1 90 ? -7.265 2.116 0.333 1.00 90.62 90 LEU A CA 1
ATOM 750 C C . LEU A 1 90 ? -7.129 1.616 1.775 1.00 90.62 90 LEU A C 1
ATOM 752 O O . LEU A 1 90 ? -7.632 0.559 2.158 1.00 90.62 90 LEU A O 1
ATOM 756 N N . PHE A 1 91 ? -6.436 2.404 2.586 1.00 88.00 91 PHE A N 1
ATOM 757 C CA . PHE A 1 91 ? -6.261 2.187 4.015 1.00 88.00 91 PHE A CA 1
ATOM 758 C C . PHE A 1 91 ? -7.190 3.110 4.796 1.00 88.00 91 PHE A C 1
ATOM 760 O O . PHE A 1 91 ? -7.277 4.298 4.480 1.00 88.00 91 PHE A O 1
ATOM 767 N N . ALA A 1 92 ? -7.813 2.596 5.855 1.00 87.06 92 ALA A N 1
ATOM 768 C CA . ALA A 1 92 ? -8.542 3.426 6.807 1.00 87.06 92 ALA A CA 1
ATOM 769 C C . ALA A 1 92 ? -8.339 2.943 8.248 1.00 87.06 92 ALA A C 1
ATOM 771 O O . ALA A 1 92 ? -8.089 1.761 8.491 1.00 87.06 92 ALA A O 1
ATOM 772 N N . LYS A 1 93 ? -8.433 3.863 9.216 1.00 82.19 93 LYS A N 1
ATOM 773 C CA . LYS A 1 93 ? -8.363 3.512 10.646 1.00 82.19 93 LYS A CA 1
ATOM 774 C C . LYS A 1 93 ? -9.606 2.773 11.144 1.00 82.19 93 LYS A C 1
ATOM 776 O O . LYS A 1 93 ? -9.492 1.963 12.061 1.00 82.19 93 LYS A O 1
ATOM 781 N N . GLU A 1 94 ? -10.771 3.073 10.575 1.00 80.88 94 GLU A N 1
ATOM 782 C CA . GLU A 1 94 ? -12.042 2.440 10.944 1.00 80.88 94 GLU A CA 1
ATOM 783 C C . GLU A 1 94 ? -12.270 1.117 10.195 1.00 80.88 94 GLU A C 1
ATOM 785 O O . GLU A 1 94 ? -11.368 0.625 9.518 1.00 80.88 94 GLU A O 1
ATOM 790 N N . THR A 1 95 ? -13.458 0.517 10.353 1.00 74.00 95 THR A N 1
ATOM 791 C CA . THR A 1 95 ? -13.905 -0.723 9.684 1.00 74.00 95 THR A CA 1
ATOM 792 C C . THR A 1 95 ? -14.780 -0.490 8.443 1.00 74.00 95 THR A C 1
ATOM 794 O O . THR A 1 95 ? -15.046 -1.439 7.708 1.00 74.00 95 THR A O 1
ATOM 797 N N . SER A 1 96 ? -15.179 0.758 8.166 1.00 78.88 96 SER A N 1
ATOM 798 C CA . SER A 1 96 ? -15.812 1.199 6.909 1.00 78.88 96 SER A CA 1
ATOM 799 C C . SER A 1 96 ? -15.254 2.549 6.425 1.00 78.88 96 SER A C 1
ATOM 801 O O . SER A 1 96 ? -14.679 3.297 7.211 1.00 78.88 96 SER A O 1
ATOM 803 N N . VAL A 1 97 ? -15.460 2.880 5.147 1.00 84.12 97 VAL A N 1
ATOM 804 C CA . VAL A 1 97 ? -15.254 4.230 4.583 1.00 84.12 97 VAL A CA 1
ATOM 805 C C . VAL A 1 97 ? -16.576 4.775 4.036 1.00 84.12 97 VAL A C 1
ATOM 807 O O . VAL A 1 97 ? -17.506 4.006 3.795 1.00 84.12 97 VAL A O 1
ATOM 810 N N . SER A 1 98 ? -16.673 6.090 3.826 1.00 90.88 98 SER A N 1
ATOM 811 C CA . SER A 1 98 ? -17.824 6.676 3.132 1.00 90.88 98 SER A CA 1
ATOM 812 C C . SER A 1 98 ? -17.855 6.266 1.656 1.00 90.88 98 SER A C 1
ATOM 814 O O . SER A 1 98 ? -16.819 5.955 1.063 1.00 90.88 98 SER A O 1
ATOM 816 N N . GLN A 1 99 ? -19.042 6.326 1.044 1.00 93.06 99 GLN A N 1
ATOM 817 C CA . GLN A 1 99 ? -19.197 6.074 -0.392 1.00 93.06 99 GLN A CA 1
ATOM 818 C C . GLN A 1 99 ? -18.344 7.037 -1.230 1.00 93.06 99 GLN A C 1
ATOM 820 O O . GLN A 1 99 ? -17.700 6.605 -2.170 1.00 93.06 99 GLN A O 1
ATOM 825 N N . GLU A 1 100 ? -18.255 8.311 -0.838 1.00 95.00 100 GLU A N 1
ATOM 826 C CA . GLU A 1 100 ? -17.424 9.316 -1.519 1.00 95.00 100 GLU A CA 1
ATOM 827 C C . GLU A 1 100 ? -15.939 8.918 -1.569 1.00 95.00 100 GLU A C 1
ATOM 829 O O . GLU A 1 100 ? -15.292 9.018 -2.611 1.00 95.00 100 GLU A O 1
ATOM 834 N N . VAL A 1 101 ? -15.392 8.423 -0.453 1.00 92.75 101 VAL A N 1
ATOM 835 C CA . VAL A 1 101 ? -14.002 7.947 -0.395 1.00 92.75 101 VAL A CA 1
ATOM 836 C C . VAL A 1 101 ? -13.812 6.708 -1.265 1.00 92.75 101 VAL A C 1
ATOM 838 O O . VAL A 1 101 ? -12.784 6.577 -1.933 1.00 92.75 101 VAL A O 1
ATOM 841 N N . PHE A 1 102 ? -14.789 5.802 -1.258 1.00 92.31 102 PHE A N 1
ATOM 842 C CA . PHE A 1 102 ? -14.753 4.609 -2.093 1.00 92.31 102 PHE A CA 1
ATOM 843 C C . PHE A 1 102 ? -14.820 4.958 -3.586 1.00 92.31 102 PHE A C 1
ATOM 845 O O . PHE A 1 102 ? -14.003 4.464 -4.357 1.00 92.31 102 PHE A O 1
ATOM 852 N N . ASP A 1 103 ? -15.708 5.863 -3.993 1.00 95.25 103 ASP A N 1
ATOM 853 C CA . ASP A 1 103 ? -15.831 6.311 -5.383 1.00 95.25 103 ASP A CA 1
ATOM 854 C C . ASP A 1 103 ? -14.534 6.977 -5.860 1.00 95.25 103 ASP A C 1
ATOM 856 O O . ASP A 1 103 ? -14.024 6.645 -6.929 1.00 95.25 103 ASP A O 1
ATOM 860 N N . MET A 1 104 ? -13.922 7.821 -5.023 1.00 95.38 104 MET A N 1
ATOM 861 C CA . MET A 1 104 ? -12.609 8.408 -5.302 1.00 95.38 104 MET A CA 1
ATOM 862 C C . MET A 1 104 ? -11.514 7.340 -5.461 1.00 95.38 104 MET A C 1
ATOM 864 O O . MET A 1 104 ? -10.641 7.461 -6.321 1.00 95.38 104 MET A O 1
ATOM 868 N N . TYR A 1 105 ? -11.543 6.280 -4.652 1.00 93.06 105 TYR A N 1
ATOM 869 C CA . TYR A 1 105 ? -10.628 5.149 -4.797 1.00 93.06 105 TYR A CA 1
ATOM 870 C C . TYR A 1 105 ? -10.835 4.390 -6.111 1.00 93.06 105 TYR A C 1
ATOM 872 O O . TYR A 1 105 ? -9.851 4.083 -6.795 1.00 93.06 105 TYR A O 1
ATOM 880 N N . MET A 1 106 ? -12.087 4.141 -6.497 1.00 93.50 106 MET A N 1
ATOM 881 C CA . MET A 1 106 ? -12.416 3.535 -7.788 1.00 93.50 106 MET A CA 1
ATOM 882 C C . MET A 1 106 ? -11.940 4.419 -8.945 1.00 93.50 106 MET A C 1
ATOM 884 O O . MET A 1 106 ? -11.319 3.919 -9.879 1.00 93.50 106 MET A O 1
ATOM 888 N N . ASP A 1 107 ? -12.127 5.736 -8.858 1.00 95.44 107 ASP A N 1
ATOM 889 C CA . ASP A 1 107 ? -11.669 6.682 -9.879 1.00 95.44 107 ASP A CA 1
ATOM 890 C C . ASP A 1 107 ? -10.148 6.691 -10.036 1.00 95.44 107 ASP A C 1
ATOM 892 O O . ASP A 1 107 ? -9.646 6.624 -11.161 1.00 95.44 107 ASP A O 1
ATOM 896 N N . TYR A 1 108 ? -9.392 6.712 -8.933 1.00 93.50 108 TYR A N 1
ATOM 897 C CA . TYR A 1 108 ? -7.934 6.581 -9.000 1.00 93.50 108 TYR A CA 1
ATOM 898 C C . TYR A 1 108 ? -7.502 5.244 -9.603 1.00 93.50 108 TYR A C 1
ATOM 900 O O . TYR A 1 108 ? -6.542 5.191 -10.368 1.00 93.50 108 TYR A O 1
ATOM 908 N N . THR A 1 109 ? -8.213 4.169 -9.278 1.00 89.50 109 THR A N 1
ATOM 909 C CA . THR A 1 109 ? -7.912 2.821 -9.771 1.00 89.50 109 THR A CA 1
ATOM 910 C C . THR A 1 109 ? -8.137 2.715 -11.279 1.00 89.50 109 THR A C 1
ATOM 912 O O . THR A 1 109 ? -7.236 2.280 -11.999 1.00 89.50 109 THR A O 1
ATOM 915 N N . ARG A 1 110 ? -9.256 3.253 -11.783 1.00 92.81 110 ARG A N 1
ATOM 916 C CA . ARG A 1 110 ? -9.543 3.360 -13.224 1.00 92.81 110 ARG A CA 1
ATOM 917 C C . ARG A 1 110 ? -8.494 4.190 -13.964 1.00 92.81 110 ARG A C 1
ATOM 919 O O . ARG A 1 110 ? -8.090 3.822 -15.060 1.00 92.81 110 ARG A O 1
ATOM 926 N N . GLN A 1 111 ? -8.016 5.287 -13.369 1.00 92.81 111 GLN A N 1
ATOM 927 C CA . GLN A 1 111 ? -6.965 6.125 -13.968 1.00 92.81 111 GLN A CA 1
ATOM 928 C C . GLN A 1 111 ? -5.619 5.402 -14.110 1.00 92.81 111 GLN A C 1
ATOM 930 O O . GLN A 1 111 ? -4.842 5.734 -15.004 1.00 92.81 111 GLN A O 1
ATOM 935 N N . VAL A 1 112 ? -5.336 4.431 -13.237 1.00 89.81 112 VAL A N 1
ATOM 936 C CA . VAL A 1 112 ? -4.137 3.578 -13.318 1.00 89.81 112 VAL A CA 1
ATOM 937 C C . VAL A 1 112 ? -4.325 2.433 -14.326 1.00 89.81 112 VAL A C 1
ATOM 939 O O . VAL A 1 112 ? -3.337 1.856 -14.769 1.00 89.81 112 VAL A O 1
ATOM 942 N N . GLY A 1 113 ? -5.565 2.158 -14.743 1.00 89.88 113 GLY A N 1
ATOM 943 C CA . GLY A 1 113 ? -5.912 1.117 -15.713 1.00 89.88 113 GLY A CA 1
ATOM 944 C C . GLY A 1 113 ? -6.391 -0.196 -15.095 1.00 89.88 113 GLY A C 1
ATOM 945 O O . GLY A 1 113 ? -6.723 -1.098 -15.849 1.00 89.88 113 GLY A O 1
ATOM 946 N N . ILE A 1 114 ? -6.487 -0.268 -13.762 1.00 86.00 114 ILE A N 1
ATOM 947 C CA . ILE A 1 114 ? -6.875 -1.469 -13.014 1.00 86.00 114 ILE A CA 1
ATOM 948 C C . ILE A 1 114 ? -8.385 -1.716 -13.151 1.00 86.00 114 ILE A C 1
ATOM 950 O O . ILE A 1 114 ? -9.171 -0.826 -12.804 1.00 86.00 114 ILE A O 1
ATOM 954 N N . PRO A 1 115 ? -8.815 -2.898 -13.624 1.00 85.31 115 PRO A N 1
ATOM 955 C CA . PRO A 1 115 ? -10.211 -3.216 -13.829 1.00 85.31 115 PRO A CA 1
ATOM 956 C C . PRO A 1 115 ? -10.875 -3.613 -12.505 1.00 85.31 115 PRO A C 1
ATOM 958 O O . PRO A 1 115 ? -10.248 -4.161 -11.593 1.00 85.31 115 PRO A O 1
ATOM 961 N N . GLU A 1 116 ? -12.165 -3.306 -12.386 1.00 83.31 116 GLU A N 1
ATOM 962 C CA . GLU A 1 116 ? -12.900 -3.405 -11.120 1.00 83.31 116 GLU A CA 1
ATOM 963 C C . GLU A 1 116 ? -13.095 -4.851 -10.656 1.00 83.31 116 GLU A C 1
ATOM 965 O O . GLU A 1 116 ? -13.194 -5.106 -9.456 1.00 83.31 116 GLU A O 1
ATOM 970 N N . GLU A 1 117 ? -13.116 -5.812 -11.584 1.00 83.94 117 GLU A N 1
ATOM 971 C CA . GLU A 1 117 ? -13.213 -7.239 -11.271 1.00 83.94 117 GLU A CA 1
ATOM 972 C C . GLU A 1 117 ? -12.051 -7.763 -10.418 1.00 83.94 117 GLU A C 1
ATOM 974 O O . GLU A 1 117 ? -12.208 -8.787 -9.754 1.00 83.94 117 GLU A O 1
ATOM 979 N N . ASN A 1 118 ? -10.920 -7.051 -10.373 1.00 83.81 118 ASN A N 1
ATOM 980 C CA . ASN A 1 118 ? -9.778 -7.433 -9.547 1.00 83.81 118 ASN A CA 1
ATOM 981 C C . ASN A 1 118 ? -9.832 -6.846 -8.124 1.00 83.81 118 ASN A C 1
ATOM 983 O O . ASN A 1 118 ? -8.843 -6.882 -7.380 1.00 83.81 118 ASN A O 1
ATOM 987 N N . LEU A 1 119 ? -10.971 -6.275 -7.723 1.00 81.69 119 LEU A N 1
ATOM 988 C CA . LEU A 1 119 ? -11.144 -5.739 -6.382 1.00 81.69 119 LEU A CA 1
ATOM 989 C C . LEU A 1 119 ? -11.147 -6.835 -5.315 1.00 81.69 119 LEU A C 1
ATOM 991 O O . LEU A 1 119 ? -12.040 -7.681 -5.280 1.00 81.69 119 LEU A O 1
ATOM 995 N N . ILE A 1 120 ? -10.199 -6.756 -4.369 1.00 80.44 120 ILE A N 1
ATOM 996 C CA . ILE A 1 120 ? -10.228 -7.559 -3.141 1.00 80.44 120 ILE A CA 1
ATOM 997 C C . ILE A 1 120 ? -10.667 -6.706 -1.964 1.00 80.44 120 ILE A C 1
ATOM 999 O O . ILE A 1 120 ? -9.968 -5.812 -1.478 1.00 80.44 120 ILE A O 1
ATOM 1003 N N . ASP A 1 121 ? -11.802 -7.101 -1.408 1.00 77.00 121 ASP A N 1
ATOM 1004 C CA . ASP A 1 121 ? -12.257 -6.637 -0.110 1.00 77.00 121 ASP A CA 1
ATOM 1005 C C . ASP A 1 121 ? -11.558 -7.425 1.015 1.00 77.00 121 ASP A C 1
ATOM 1007 O O . ASP A 1 121 ? -12.033 -8.466 1.481 1.00 77.00 121 ASP A O 1
ATOM 1011 N N . ILE A 1 122 ? -10.391 -6.935 1.446 1.00 70.50 122 ILE A N 1
ATOM 1012 C CA . ILE A 1 122 ? -9.608 -7.558 2.526 1.00 70.50 122 ILE A CA 1
ATOM 1013 C C . ILE A 1 122 ? -10.297 -7.361 3.895 1.00 70.50 122 ILE A C 1
ATOM 1015 O O . ILE A 1 122 ? -10.096 -8.178 4.800 1.00 70.50 122 ILE A O 1
ATOM 1019 N N . ILE A 1 123 ? -11.192 -6.372 4.044 1.00 61.44 123 ILE A N 1
ATOM 1020 C CA . ILE A 1 123 ? -11.927 -6.068 5.290 1.00 61.44 123 ILE A CA 1
ATOM 1021 C C . ILE A 1 123 ? -12.754 -7.272 5.742 1.00 61.44 123 ILE A C 1
ATOM 1023 O O . ILE A 1 123 ? -12.757 -7.627 6.921 1.00 61.44 123 ILE A O 1
ATOM 1027 N N . LYS A 1 124 ? -13.389 -7.977 4.801 1.00 58.03 124 LYS A N 1
ATOM 1028 C CA . LYS A 1 124 ? -14.207 -9.170 5.091 1.00 58.03 124 LYS A CA 1
ATOM 1029 C C . LYS A 1 124 ? -13.423 -10.343 5.686 1.00 58.03 124 LYS A C 1
ATOM 1031 O O . LYS A 1 124 ? -14.027 -11.317 6.130 1.00 58.03 124 LYS A O 1
ATOM 1036 N N . THR A 1 125 ? -12.093 -10.265 5.718 1.00 58.09 125 THR A N 1
ATOM 1037 C CA . THR A 1 125 ? -11.218 -11.343 6.197 1.00 58.09 125 THR A CA 1
ATOM 1038 C C . THR A 1 125 ? -10.487 -11.029 7.510 1.00 58.09 125 THR A C 1
ATOM 1040 O O . THR A 1 125 ? -9.806 -11.912 8.040 1.00 58.09 125 THR A O 1
ATOM 1043 N N . VAL A 1 126 ? -10.636 -9.820 8.078 1.00 50.91 126 VAL A N 1
ATOM 1044 C CA . VAL A 1 126 ? -9.991 -9.394 9.339 1.00 50.91 126 VAL A CA 1
ATOM 1045 C C . VAL A 1 126 ? -10.868 -8.444 10.168 1.00 50.91 126 VAL A C 1
ATOM 1047 O O . VAL A 1 126 ? -11.442 -7.496 9.659 1.00 50.91 126 VAL A O 1
ATOM 1050 N N . SER A 1 127 ? -10.920 -8.652 11.487 1.00 38.72 127 SER A N 1
ATOM 1051 C CA . SER A 1 127 ? -11.876 -7.996 12.396 1.00 38.72 127 SER A CA 1
ATOM 1052 C C . SER A 1 127 ? -11.429 -6.670 13.044 1.00 38.72 127 SER A C 1
ATOM 1054 O O . SER A 1 127 ? -12.137 -6.190 13.921 1.00 38.72 127 SER A O 1
ATOM 1056 N N . HIS A 1 128 ? -10.275 -6.080 12.687 1.00 35.78 128 HIS A N 1
ATOM 1057 C CA . HIS A 1 128 ? -9.694 -4.988 13.502 1.00 35.78 128 HIS A CA 1
ATOM 1058 C C . HIS A 1 128 ? -9.006 -3.808 12.761 1.00 35.78 128 HIS A C 1
ATOM 1060 O O . HIS A 1 128 ? -8.472 -2.944 13.449 1.00 35.78 128 HIS A O 1
ATOM 1066 N N . ALA A 1 129 ? -8.994 -3.732 11.418 1.00 37.38 129 ALA A N 1
ATOM 1067 C CA . ALA A 1 129 ? -8.582 -2.531 10.650 1.00 37.38 129 ALA A CA 1
ATOM 1068 C C . ALA A 1 129 ? -8.889 -2.689 9.145 1.00 37.38 129 ALA A C 1
ATOM 1070 O O . ALA A 1 129 ? -8.694 -3.792 8.621 1.00 37.38 129 ALA A O 1
ATOM 1071 N N . ILE A 1 130 ? -9.303 -1.618 8.445 1.00 44.59 130 ILE A N 1
ATOM 1072 C CA . ILE A 1 130 ? -9.473 -1.652 6.982 1.00 44.59 130 ILE A CA 1
ATOM 1073 C C . ILE A 1 130 ? -8.135 -1.610 6.271 1.00 44.59 130 ILE A C 1
ATOM 1075 O O . ILE A 1 130 ? -7.362 -0.653 6.355 1.00 44.59 130 ILE A O 1
ATOM 1079 N N . GLN A 1 131 ? -7.976 -2.606 5.420 1.00 47.53 131 GLN A N 1
ATOM 1080 C CA . GLN A 1 131 ? -7.267 -2.458 4.172 1.00 47.53 131 GLN A CA 1
ATOM 1081 C C . GLN A 1 131 ? -8.216 -2.929 3.072 1.00 47.53 131 GLN A C 1
ATOM 1083 O O . GLN A 1 131 ? -8.866 -3.959 3.226 1.00 47.53 131 GLN A O 1
ATOM 1088 N N . MET A 1 132 ? -8.337 -2.169 1.995 1.00 45.31 132 MET A N 1
ATOM 1089 C CA . MET A 1 132 ? -8.832 -2.653 0.711 1.00 45.31 132 MET A CA 1
ATOM 1090 C C . MET A 1 132 ? -7.658 -2.564 -0.252 1.00 45.31 132 MET A C 1
ATOM 1092 O O . MET A 1 132 ? -6.999 -1.526 -0.320 1.00 45.31 132 MET A O 1
ATOM 1096 N N . SER A 1 133 ? -7.373 -3.651 -0.959 1.00 45.81 133 SER A N 1
ATOM 1097 C CA . SER A 1 133 ? -6.331 -3.666 -1.982 1.00 45.81 133 SER A CA 1
ATOM 1098 C C . SER A 1 133 ? -6.962 -4.131 -3.286 1.00 45.81 133 SER A C 1
ATOM 1100 O O . SER A 1 133 ? -7.570 -5.196 -3.353 1.00 45.81 133 SER A O 1
ATOM 1102 N N . MET A 1 134 ? -6.810 -3.321 -4.324 1.00 37.81 134 MET A N 1
ATOM 1103 C CA . MET A 1 134 ? -7.112 -3.657 -5.708 1.00 37.81 134 MET A CA 1
ATOM 1104 C C . MET A 1 134 ? -5.782 -3.874 -6.413 1.00 37.81 134 MET A C 1
ATOM 1106 O O . MET A 1 134 ? -4.857 -3.073 -6.270 1.00 37.81 134 MET A O 1
ATOM 1110 N N . TYR A 1 135 ? -5.666 -4.970 -7.148 1.00 41.72 135 TYR A N 1
ATOM 1111 C CA . TYR A 1 135 ? -4.441 -5.340 -7.842 1.00 41.72 135 TYR A CA 1
ATOM 1112 C C . TYR A 1 135 ? -4.749 -5.560 -9.317 1.00 41.72 135 TYR A C 1
ATOM 1114 O O . TYR A 1 135 ? -5.786 -6.102 -9.661 1.00 41.72 135 TYR A O 1
ATOM 1122 N N . GLU A 1 136 ? -3.847 -5.178 -10.209 1.00 30.06 136 GLU A N 1
ATOM 1123 C CA . GLU A 1 136 ? -3.832 -5.730 -11.560 1.00 30.06 136 GLU A CA 1
ATOM 1124 C C . GLU A 1 136 ? -2.407 -6.125 -11.917 1.00 30.06 136 GLU A C 1
ATOM 1126 O O . GLU A 1 136 ? -1.457 -5.338 -11.825 1.00 30.06 136 GLU A O 1
ATOM 1131 N N . CYS A 1 137 ? -2.262 -7.366 -12.372 1.00 31.09 137 CYS A N 1
ATOM 1132 C CA . CYS A 1 137 ? -1.064 -7.802 -13.066 1.00 31.09 137 CYS A CA 1
ATOM 1133 C C . CYS A 1 137 ? -1.141 -7.334 -14.523 1.00 31.09 137 CYS A C 1
ATOM 1135 O O . CYS A 1 137 ? -1.553 -8.085 -15.408 1.00 31.09 137 CYS A O 1
ATOM 1137 N N . ILE A 1 138 ? -0.719 -6.099 -14.792 1.00 36.34 138 ILE A N 1
ATOM 1138 C CA . ILE A 1 138 ? -0.532 -5.644 -16.171 1.00 36.34 138 ILE A CA 1
ATOM 1139 C C . ILE A 1 138 ? 0.774 -6.253 -16.693 1.00 36.34 138 ILE A C 1
ATOM 1141 O O . ILE A 1 138 ? 1.865 -5.754 -16.425 1.00 36.34 138 ILE A O 1
ATOM 1145 N N . ARG A 1 139 ? 0.689 -7.327 -17.488 1.00 32.81 139 ARG A N 1
ATOM 1146 C CA . ARG A 1 139 ? 1.818 -7.730 -18.343 1.00 32.81 139 ARG A CA 1
ATOM 1147 C C . ARG A 1 139 ? 2.128 -6.578 -19.299 1.00 32.81 139 ARG A C 1
ATOM 1149 O O . ARG A 1 139 ? 1.400 -6.382 -20.268 1.00 32.81 139 ARG A O 1
ATOM 1156 N N . SER A 1 140 ? 3.223 -5.850 -19.082 1.00 35.56 140 SER A N 1
ATOM 1157 C CA . SER A 1 140 ? 3.751 -4.974 -20.126 1.00 35.56 140 SER A CA 1
ATOM 1158 C C . SER A 1 140 ? 4.339 -5.847 -21.233 1.00 35.56 140 SER A C 1
ATOM 1160 O O . SER A 1 140 ? 5.451 -6.361 -21.121 1.00 35.56 140 SER A O 1
ATOM 1162 N N . THR A 1 141 ? 3.583 -6.060 -22.304 1.00 32.31 141 THR A N 1
ATOM 1163 C CA . THR A 1 141 ? 4.151 -6.531 -23.565 1.00 32.31 141 THR A CA 1
ATOM 1164 C C . THR A 1 141 ? 4.764 -5.340 -24.283 1.00 32.31 141 THR A C 1
ATOM 1166 O O . THR A 1 141 ? 4.041 -4.627 -24.973 1.00 32.31 141 THR A O 1
ATOM 1169 N N . THR A 1 142 ? 6.069 -5.144 -24.106 1.00 32.81 142 THR A N 1
ATOM 1170 C CA . THR A 1 142 ? 7.005 -4.607 -25.112 1.00 32.81 142 THR A CA 1
ATOM 1171 C C . THR A 1 142 ? 8.424 -4.887 -24.661 1.00 32.81 142 THR A C 1
ATOM 1173 O O . THR A 1 142 ? 8.740 -4.504 -23.513 1.00 32.81 142 THR A O 1
#

Radius of gyration: 14.75 Å; chains: 1; bounding box: 36×37×39 Å

Organism: Chrysochloris asiatica (NCBI:txid185453)

InterPro domains:
  IPR000566 Lipocalin/cytosolic fatty-acid binding domain [PF00061] (4-125)
  IPR012674 Calycin [G3DSA:2.40.128.20] (1-127)
  IPR012674 Calycin [SSF50814] (2-125)

Sequence (142 aa):
MILEESKFIVYMRKMQYTSYNGLISFNYYFKYDGECLRRISYAKRHTGNYFIGIGTLNNYFKPMYMTEDVMIALYINVDVQGVTSYITELFAKETSVSQEVFDMYMDYTRQVGIPEENLIDIIKTVSHAIQMSMYECIRSTT

Secondary structure (DSSP, 8-state):
---SGGGS-EEEEEEEEEGGGTEEEEEEEEEETTEEEEEEEEEEEEETTEEEESSSSEEEEEEEEE-SSEEEEEEEEE-TT--EEEEEEEEESSS---HHHHHHHHHHHHHHT--GGGEE--GGG-SS-EEEEEEE------

Foldseek 3Di:
DPPPLQPPPWAWDDWDADPVQQKIKTWTWGDDPNDTDIDIWMWHDDDDQKTFTDDPWTKIKGFPDDDPFKTWIWIWTQDPVRFIKIKIKIWGQDLDDDPVVVVVSVVVCVVVVQDPVQWDFCSVVDDGTDMTMRIDRPGPDD